Protein AF-A0A378VFS2-F1 (afdb_monomer_lite)

Sequence (78 aa):
MPTYVLPVLKNGQFALFCKGTQPIGYISWAYFDEVAQAHYLQSDRHLRDNSDWNCGDYIWFIQWFAPLGHSHQNACCD

Radius of gyration: 13.36 Å; chains: 1; bounding box: 31×29×32 Å

Foldseek 3Di:
DCQLVVLQVVVVQKDFDDDVPHTQWIWGKAAADPVLVVVVVVHVPLSSDNCSRYPHHDIDTDDTDGPPPCSVVVVPDD

Secondary structure (DSSP, 8-state):
--TTHHHHHHHT-EEEEEETTEEEEEEEEEEE-HHHHHHHHH-GGGGGSSGGGBSSSEEEEEEEE-TTSTHHHHTS--

Organism: Neisseria lactamica (NCBI:txid486)

pLDDT: mean 83.92, std 13.3, range [40.66, 95.75]

Structure (mmCIF, N/CA/C/O backbone):
data_AF-A0A378VFS2-F1
#
_entry.id   AF-A0A378VFS2-F1
#
loop_
_atom_site.group_PDB
_atom_site.id
_atom_site.type_symbol
_atom_site.label_atom_id
_atom_site.label_alt_id
_atom_site.label_comp_id
_atom_site.label_asym_id
_atom_site.label_entity_id
_atom_site.label_seq_id
_atom_site.pdbx_PDB_ins_code
_atom_site.Cartn_x
_atom_site.Cartn_y
_atom_site.Cartn_z
_atom_site.occupancy
_atom_site.B_iso_or_equiv
_atom_site.auth_seq_id
_atom_site.auth_comp_id
_atom_site.auth_asym_id
_atom_site.auth_atom_id
_atom_site.pdbx_PDB_model_num
ATOM 1 N N . MET A 1 1 ? -0.450 14.986 -0.616 1.00 49.28 1 MET A N 1
ATOM 2 C CA . MET A 1 1 ? -0.556 13.744 0.178 1.00 49.28 1 MET A CA 1
ATOM 3 C C . MET A 1 1 ? -1.775 12.830 -0.112 1.00 49.28 1 MET A C 1
ATOM 5 O O . MET A 1 1 ? -1.794 11.779 0.505 1.00 49.28 1 MET A O 1
ATOM 9 N N . PRO A 1 2 ? -2.713 13.063 -1.070 1.00 56.06 2 PRO A N 1
ATOM 10 C CA . PRO A 1 2 ? -3.746 12.055 -1.391 1.00 56.06 2 PRO A CA 1
ATOM 11 C C . PRO A 1 2 ? -3.386 11.069 -2.522 1.00 56.06 2 PRO A C 1
ATOM 13 O O . PRO A 1 2 ? -4.137 10.133 -2.775 1.00 56.06 2 PRO A O 1
ATOM 16 N N . THR A 1 3 ? -2.255 11.250 -3.216 1.00 61.41 3 THR A N 1
ATOM 17 C CA . THR A 1 3 ? -1.970 10.553 -4.490 1.00 61.41 3 THR A CA 1
ATOM 18 C C . THR A 1 3 ? -1.895 9.024 -4.409 1.00 61.41 3 THR A C 1
ATOM 20 O O . THR A 1 3 ? -2.104 8.379 -5.422 1.00 61.41 3 THR A O 1
ATOM 23 N N . TYR A 1 4 ? -1.611 8.452 -3.236 1.00 67.94 4 TYR A N 1
ATOM 24 C CA . TYR A 1 4 ? -1.398 7.006 -3.072 1.00 67.94 4 TYR A CA 1
ATOM 25 C C . TYR A 1 4 ? -2.650 6.243 -2.632 1.00 67.94 4 TYR A C 1
ATOM 27 O O . TYR A 1 4 ? -2.689 5.026 -2.722 1.00 67.94 4 TYR A O 1
ATOM 35 N N . VAL A 1 5 ? -3.682 6.948 -2.159 1.00 72.75 5 VAL A N 1
ATOM 36 C CA . VAL A 1 5 ? -4.894 6.314 -1.617 1.00 72.75 5 VAL A CA 1
ATOM 37 C C . VAL A 1 5 ? -5.881 5.977 -2.734 1.00 72.75 5 VAL A C 1
ATOM 39 O O . VAL A 1 5 ? -6.557 4.957 -2.680 1.00 72.75 5 VAL A O 1
ATOM 42 N N . LEU A 1 6 ? -5.956 6.813 -3.775 1.00 82.25 6 LEU A N 1
ATOM 43 C CA . LEU A 1 6 ? -6.910 6.607 -4.867 1.00 82.25 6 LEU A CA 1
ATOM 44 C C . LEU A 1 6 ? -6.685 5.290 -5.631 1.00 82.25 6 LEU A C 1
ATOM 46 O O . LEU A 1 6 ? -7.681 4.606 -5.857 1.00 82.25 6 LEU A O 1
ATOM 50 N N . PRO A 1 7 ? -5.446 4.902 -5.999 1.00 84.81 7 PRO A N 1
ATOM 51 C CA . PRO A 1 7 ? -5.196 3.608 -6.634 1.00 84.81 7 PRO A CA 1
ATOM 52 C C . PRO A 1 7 ? -5.651 2.417 -5.786 1.00 84.81 7 PRO A C 1
ATOM 54 O O . PRO A 1 7 ? -6.392 1.555 -6.253 1.00 84.81 7 PRO A O 1
ATOM 57 N N . VAL A 1 8 ? -5.287 2.429 -4.499 1.00 86.50 8 VAL A N 1
ATOM 58 C CA . VAL A 1 8 ? -5.639 1.375 -3.539 1.00 86.50 8 VAL A CA 1
ATOM 59 C C . VAL A 1 8 ? -7.149 1.157 -3.489 1.00 86.50 8 VAL A C 1
ATOM 61 O O . VAL A 1 8 ? -7.633 0.029 -3.578 1.00 86.50 8 VAL A O 1
ATOM 64 N N . LEU A 1 9 ? -7.895 2.256 -3.336 1.00 86.38 9 LEU A N 1
ATOM 65 C CA . LEU A 1 9 ? -9.347 2.221 -3.214 1.00 86.38 9 LEU A CA 1
ATOM 66 C C . LEU A 1 9 ? -10.005 1.757 -4.514 1.00 86.38 9 LEU A C 1
ATOM 68 O O . LEU A 1 9 ? -10.965 0.995 -4.464 1.00 86.38 9 LEU A O 1
ATOM 72 N N . LYS A 1 10 ? -9.490 2.196 -5.669 1.00 87.50 10 LYS A N 1
ATOM 73 C CA . LYS A 1 10 ? -10.010 1.807 -6.987 1.00 87.50 10 LYS A CA 1
ATOM 74 C C . LYS A 1 10 ? -9.854 0.317 -7.256 1.00 87.50 10 LYS A C 1
ATOM 76 O O . LYS A 1 10 ? -10.771 -0.288 -7.801 1.00 87.50 10 LYS A O 1
ATOM 81 N N . ASN A 1 11 ? -8.725 -0.261 -6.861 1.00 87.06 11 ASN A N 1
ATOM 82 C CA . ASN A 1 11 ? -8.456 -1.677 -7.084 1.00 87.06 11 ASN A CA 1
ATOM 83 C C . ASN A 1 11 ? -8.984 -2.579 -5.957 1.00 87.06 11 ASN A C 1
ATOM 85 O O . ASN A 1 11 ? -8.935 -3.798 -6.084 1.00 87.06 11 ASN A O 1
ATOM 89 N N . GLY A 1 12 ? -9.471 -2.008 -4.848 1.00 90.94 12 GLY A N 1
ATOM 90 C CA . GLY A 1 12 ? -9.931 -2.778 -3.689 1.00 90.94 12 GLY A CA 1
ATOM 91 C C . GLY A 1 12 ? -8.811 -3.545 -2.975 1.00 90.94 12 GLY A C 1
ATOM 92 O O . GLY A 1 12 ? -9.085 -4.522 -2.287 1.00 90.94 12 GLY A O 1
ATOM 93 N N . GLN A 1 13 ? -7.553 -3.123 -3.128 1.00 93.50 13 GLN A N 1
ATOM 94 C CA . GLN A 1 13 ? -6.382 -3.840 -2.604 1.00 93.50 13 GLN A CA 1
ATOM 95 C C . GLN A 1 13 ? -5.983 -3.347 -1.205 1.00 93.50 13 GLN A C 1
ATOM 97 O O . GLN A 1 13 ? -4.843 -2.945 -0.946 1.00 93.50 13 GLN A O 1
ATOM 102 N N . PHE A 1 14 ? -6.955 -3.331 -0.295 1.00 93.50 14 PHE A N 1
ATOM 103 C CA . PHE A 1 14 ? -6.753 -2.989 1.108 1.00 93.50 14 PHE A CA 1
ATOM 104 C C . PHE A 1 14 ? -7.727 -3.720 2.021 1.00 93.50 14 PHE A C 1
ATOM 106 O O . PHE A 1 14 ? -8.809 -4.131 1.607 1.00 93.50 14 PHE A O 1
ATOM 113 N N . ALA A 1 15 ? -7.367 -3.798 3.298 1.00 92.19 15 ALA A N 1
ATOM 114 C CA . ALA A 1 15 ? -8.289 -4.137 4.365 1.00 92.19 15 ALA A CA 1
ATOM 115 C C . ALA A 1 15 ? -8.179 -3.109 5.494 1.00 92.19 15 ALA A C 1
ATOM 117 O O . ALA A 1 15 ? -7.087 -2.676 5.876 1.00 92.19 15 ALA A O 1
ATOM 118 N N . LEU A 1 16 ? -9.336 -2.708 6.019 1.00 91.12 16 LEU A N 1
ATOM 119 C CA . LEU A 1 16 ? -9.460 -1.855 7.194 1.00 91.12 16 LEU A CA 1
ATOM 120 C C . LEU A 1 16 ? -10.024 -2.696 8.337 1.00 91.12 16 LEU A C 1
ATOM 122 O O . LEU A 1 16 ? -11.130 -3.222 8.244 1.00 91.12 16 LEU A O 1
ATOM 126 N N . PHE A 1 17 ? -9.269 -2.794 9.423 1.00 88.56 17 PHE A N 1
ATOM 127 C CA . PHE A 1 17 ? -9.666 -3.528 10.614 1.00 88.56 17 PHE A CA 1
ATOM 128 C C . PHE A 1 17 ? -10.276 -2.554 11.613 1.00 88.56 17 PHE A C 1
ATOM 130 O O . PHE A 1 17 ? -9.657 -1.544 11.961 1.00 88.56 17 PHE A O 1
ATOM 137 N N . CYS A 1 18 ? -11.475 -2.866 12.100 1.00 87.94 18 CYS A N 1
ATOM 138 C CA . CYS A 1 18 ? -12.222 -2.012 13.017 1.00 87.94 18 CYS A CA 1
ATOM 139 C C . CYS A 1 18 ? -12.622 -2.770 14.285 1.00 87.94 18 CYS A C 1
ATOM 141 O O . CYS A 1 18 ? -13.037 -3.926 14.232 1.00 87.94 18 CYS A O 1
ATOM 143 N N . LYS A 1 19 ? -12.564 -2.087 15.431 1.00 87.12 19 LYS A N 1
ATOM 144 C CA . LYS A 1 19 ? -13.195 -2.520 16.682 1.00 87.12 19 LYS A CA 1
ATOM 145 C C . LYS A 1 19 ? -14.398 -1.618 16.940 1.00 87.12 19 LYS A C 1
ATOM 147 O O . LYS A 1 19 ? -14.251 -0.488 17.403 1.00 87.12 19 LYS A O 1
ATOM 152 N N . GLY A 1 20 ? -15.590 -2.102 16.596 1.00 88.31 20 GLY A N 1
ATOM 153 C CA . GLY A 1 20 ? -16.774 -1.246 16.507 1.00 88.31 20 GLY A CA 1
ATOM 154 C C . GLY A 1 20 ? -16.594 -0.211 15.393 1.00 88.31 20 GLY A C 1
ATOM 155 O O . GLY A 1 20 ? -16.252 -0.569 14.272 1.00 88.31 20 GLY A O 1
ATOM 156 N N . THR A 1 21 ? -16.780 1.071 15.703 1.00 88.94 21 THR A N 1
ATOM 157 C CA . THR A 1 21 ? -16.581 2.177 14.74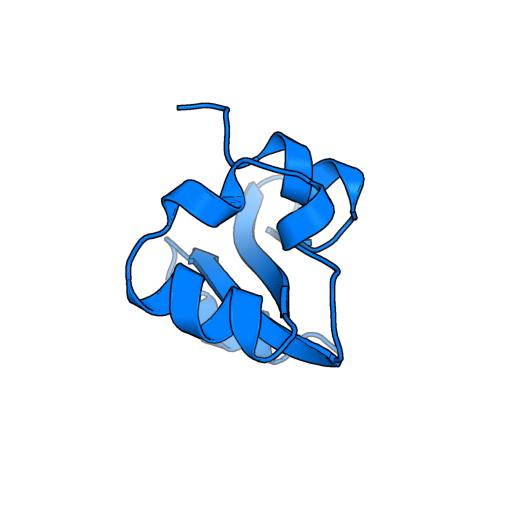7 1.00 88.94 21 THR A CA 1
ATOM 158 C C . THR A 1 21 ? -15.140 2.693 14.693 1.00 88.94 21 THR A C 1
ATOM 160 O O . THR A 1 21 ? -14.840 3.573 13.891 1.00 88.94 21 THR A O 1
ATOM 163 N N . GLN A 1 22 ? -14.249 2.190 15.553 1.00 88.25 22 GLN A N 1
ATOM 164 C CA . GLN A 1 22 ? -12.869 2.658 15.640 1.00 88.25 22 GLN A CA 1
ATOM 165 C C . GLN A 1 22 ? -11.969 1.848 14.693 1.00 88.25 22 GLN A C 1
ATOM 167 O O . GLN A 1 22 ? -11.838 0.638 14.903 1.00 88.25 22 GLN A O 1
ATOM 172 N N . PRO A 1 23 ? -11.293 2.470 13.707 1.00 88.38 23 PRO A N 1
ATOM 173 C CA . PRO A 1 23 ? -10.245 1.797 12.950 1.00 88.38 23 PRO A CA 1
ATOM 174 C C . PRO A 1 23 ? -9.063 1.490 13.874 1.00 88.38 23 PRO A C 1
ATOM 176 O O . PRO A 1 23 ? -8.563 2.367 14.586 1.00 88.38 23 PRO A O 1
ATOM 179 N N . ILE A 1 24 ? -8.641 0.230 13.873 1.00 90.00 24 ILE A N 1
ATOM 180 C CA . ILE A 1 24 ? -7.547 -0.307 14.693 1.00 90.00 24 ILE A CA 1
ATOM 181 C C . ILE A 1 24 ? -6.356 -0.770 13.851 1.00 90.00 24 ILE A C 1
ATOM 183 O O . ILE A 1 24 ? -5.252 -0.916 14.380 1.00 90.00 24 ILE A O 1
ATOM 187 N N . GLY A 1 25 ? -6.561 -0.964 12.550 1.00 90.56 25 GLY A N 1
ATOM 188 C CA . GLY A 1 25 ? -5.514 -1.367 11.630 1.00 90.56 25 GLY A CA 1
ATOM 189 C C . GLY A 1 25 ? -5.884 -1.120 10.176 1.00 90.56 25 GLY A C 1
ATOM 190 O O . GLY A 1 25 ? -7.058 -1.043 9.824 1.00 90.56 25 GLY A O 1
ATOM 191 N N . TYR A 1 26 ? -4.868 -1.011 9.336 1.00 90.50 26 TYR A N 1
ATOM 192 C CA . TYR A 1 26 ? -4.985 -0.885 7.893 1.00 90.50 26 TYR A CA 1
ATOM 193 C C . TYR A 1 26 ? -3.832 -1.636 7.236 1.00 90.50 26 TYR A C 1
ATOM 195 O O . TYR A 1 26 ? -2.678 -1.510 7.656 1.00 90.50 26 TYR A O 1
ATOM 203 N N . ILE A 1 27 ? -4.151 -2.390 6.195 1.00 93.31 27 ILE A N 1
ATOM 204 C CA . ILE A 1 27 ? -3.170 -3.022 5.324 1.00 93.31 27 ILE A CA 1
ATOM 205 C C . ILE A 1 27 ? -3.540 -2.734 3.876 1.00 93.31 27 ILE A C 1
ATOM 207 O O . ILE A 1 27 ? -4.718 -2.730 3.525 1.00 93.31 27 ILE A O 1
ATOM 211 N N . SER A 1 28 ? -2.541 -2.513 3.031 1.00 93.12 28 SER A N 1
ATOM 212 C CA . SER A 1 28 ? -2.725 -2.497 1.582 1.00 93.12 28 SER A CA 1
ATOM 213 C C . SER A 1 28 ? -1.650 -3.311 0.900 1.00 93.12 28 SER A C 1
ATOM 215 O O . SER A 1 28 ? -0.501 -3.352 1.355 1.00 93.12 28 SER A O 1
ATOM 217 N N . TRP A 1 29 ? -2.019 -3.914 -0.218 1.00 94.62 29 TRP A N 1
ATOM 218 C CA . TRP A 1 29 ? -1.117 -4.713 -1.028 1.00 94.62 29 TRP A CA 1
ATOM 219 C C . TRP A 1 29 ? -1.187 -4.299 -2.493 1.00 94.62 29 TRP A C 1
ATOM 221 O O . TRP A 1 29 ? -2.123 -3.631 -2.922 1.00 94.62 29 TRP A O 1
ATOM 231 N N . ALA A 1 30 ? -0.174 -4.690 -3.248 1.00 94.50 30 ALA A N 1
ATOM 232 C CA . ALA A 1 30 ? -0.150 -4.609 -4.697 1.00 94.50 30 ALA A CA 1
ATOM 233 C C . ALA A 1 30 ? 0.210 -5.983 -5.267 1.00 94.50 30 ALA A C 1
ATOM 235 O O . ALA A 1 30 ? 0.861 -6.784 -4.592 1.00 94.50 30 ALA A O 1
ATOM 236 N N . TYR A 1 31 ? -0.213 -6.239 -6.500 1.00 95.25 31 TYR A N 1
ATOM 237 C CA . TYR A 1 31 ? 0.263 -7.354 -7.304 1.00 95.25 31 TYR A CA 1
ATOM 238 C C . TYR A 1 31 ? 1.218 -6.804 -8.357 1.00 95.25 31 TYR A C 1
ATOM 240 O O . TYR A 1 31 ? 0.794 -6.122 -9.292 1.00 95.25 31 TYR A O 1
ATOM 248 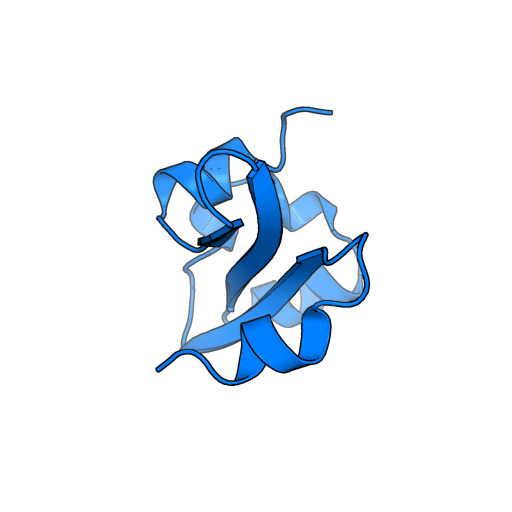N N . PHE A 1 32 ? 2.506 -7.064 -8.176 1.00 95.12 32 PHE A N 1
ATOM 249 C CA . PHE A 1 32 ? 3.557 -6.600 -9.070 1.00 95.12 32 PHE A CA 1
ATOM 250 C C . PHE A 1 32 ? 3.975 -7.681 -10.061 1.00 95.12 32 PHE A C 1
ATOM 252 O O . PHE A 1 32 ? 3.926 -8.877 -9.768 1.00 95.12 32 PHE A O 1
ATOM 259 N N . ASP A 1 33 ? 4.432 -7.235 -11.225 1.00 95.06 33 ASP A N 1
ATOM 260 C CA . ASP A 1 33 ? 5.335 -7.989 -12.087 1.00 95.06 33 ASP A CA 1
ATOM 261 C C . ASP A 1 33 ? 6.806 -7.692 -11.717 1.00 95.06 33 ASP A C 1
ATOM 263 O O . ASP A 1 33 ? 7.105 -6.879 -10.836 1.00 95.06 33 ASP A O 1
ATOM 267 N N . GLU A 1 34 ? 7.756 -8.342 -12.393 1.00 95.00 34 GLU A N 1
ATOM 268 C CA . GLU A 1 34 ? 9.189 -8.166 -12.111 1.00 95.00 34 GLU A CA 1
ATOM 269 C C . GLU A 1 34 ? 9.670 -6.713 -12.298 1.00 95.00 34 GLU A C 1
ATOM 271 O O . GLU A 1 34 ? 10.559 -6.242 -11.580 1.00 95.00 34 GLU A O 1
ATOM 276 N N . VAL A 1 35 ? 9.073 -5.981 -13.244 1.00 93.44 35 VAL A N 1
ATOM 277 C CA . VAL A 1 35 ? 9.438 -4.594 -13.558 1.00 93.44 35 VAL A CA 1
ATOM 278 C C . VAL A 1 35 ? 8.961 -3.658 -12.450 1.00 93.44 35 VAL A C 1
ATOM 280 O O . VAL A 1 35 ? 9.748 -2.863 -11.927 1.00 93.44 35 VAL A O 1
ATOM 283 N N . ALA A 1 36 ? 7.702 -3.785 -12.0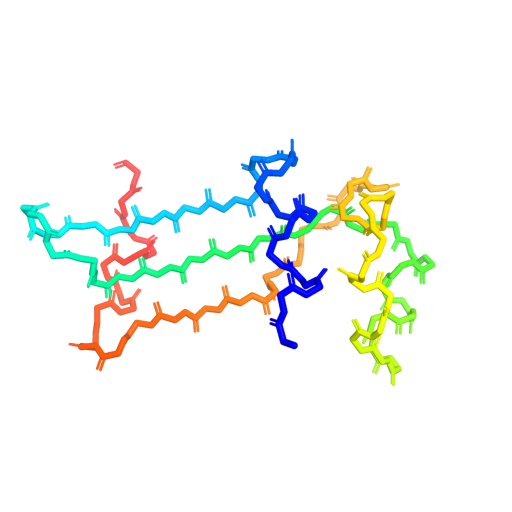37 1.00 92.88 36 ALA A N 1
ATOM 284 C CA . ALA A 1 36 ? 7.109 -3.008 -10.959 1.00 92.88 36 ALA A CA 1
ATOM 285 C C . ALA A 1 36 ? 7.822 -3.263 -9.626 1.00 92.88 36 ALA A C 1
ATOM 287 O O . ALA A 1 36 ? 8.067 -2.315 -8.878 1.00 92.88 36 ALA A O 1
ATOM 288 N N . GLN A 1 37 ? 8.263 -4.499 -9.362 1.00 93.25 37 GLN A N 1
ATOM 289 C CA . GLN A 1 37 ? 9.116 -4.813 -8.211 1.00 93.25 37 GLN A CA 1
ATOM 290 C C . GLN A 1 37 ? 10.419 -4.012 -8.214 1.00 93.25 37 GLN A C 1
ATOM 292 O O . GLN A 1 37 ? 10.766 -3.373 -7.216 1.00 93.25 37 GLN A O 1
ATOM 297 N N . ALA A 1 38 ? 11.148 -4.035 -9.333 1.00 93.56 38 ALA A N 1
ATOM 298 C CA . ALA A 1 38 ? 12.422 -3.337 -9.458 1.00 93.56 38 ALA A CA 1
ATOM 299 C C . ALA A 1 38 ? 12.256 -1.815 -9.332 1.00 93.56 38 ALA A C 1
ATOM 301 O O . ALA A 1 38 ? 13.084 -1.155 -8.700 1.00 93.56 38 ALA A O 1
ATOM 302 N N . HIS A 1 39 ? 11.183 -1.257 -9.898 1.00 91.94 39 HIS A N 1
ATOM 303 C CA . HIS A 1 39 ? 10.854 0.161 -9.770 1.00 91.94 39 HIS A CA 1
ATOM 304 C C . HIS A 1 39 ? 10.481 0.542 -8.339 1.00 91.94 39 HIS A C 1
ATOM 306 O O . HIS A 1 39 ? 10.982 1.544 -7.827 1.00 91.94 39 HIS A O 1
ATOM 312 N N . TYR A 1 40 ? 9.650 -0.263 -7.675 1.00 91.25 40 TYR A N 1
ATOM 313 C CA . TYR A 1 40 ? 9.205 0.008 -6.312 1.00 91.25 40 TYR A CA 1
ATOM 314 C C . TYR A 1 40 ? 10.372 0.044 -5.318 1.00 91.25 40 TYR A C 1
ATOM 316 O O . TYR A 1 40 ? 10.438 0.939 -4.476 1.00 91.25 40 TYR A O 1
ATOM 324 N N . LEU A 1 41 ? 11.343 -0.864 -5.467 1.00 91.94 41 LEU A N 1
ATOM 325 C CA . LEU A 1 41 ? 12.566 -0.880 -4.654 1.00 91.94 41 LEU A CA 1
ATOM 326 C C . LEU A 1 41 ? 13.432 0.379 -4.827 1.00 91.94 41 LEU A C 1
ATOM 328 O O . LEU A 1 41 ? 14.192 0.725 -3.925 1.00 91.94 41 LEU A O 1
ATOM 332 N N . GLN A 1 42 ? 13.331 1.064 -5.968 1.00 93.19 42 GLN A N 1
ATOM 333 C CA . GLN A 1 42 ? 14.055 2.311 -6.227 1.00 93.19 42 GLN A CA 1
ATOM 334 C C . GLN A 1 42 ? 13.285 3.538 -5.729 1.00 93.19 42 GLN A C 1
ATOM 336 O O . GLN A 1 42 ? 13.888 4.498 -5.246 1.00 93.19 42 GLN A O 1
ATOM 341 N N . SER A 1 43 ? 11.958 3.543 -5.873 1.00 89.25 43 SER A N 1
ATOM 342 C CA . SER A 1 43 ? 11.100 4.637 -5.430 1.00 89.25 43 SER A CA 1
ATOM 343 C C . SER A 1 43 ? 9.641 4.209 -5.297 1.00 89.25 43 SER A C 1
ATOM 345 O O . SER A 1 43 ? 9.072 3.558 -6.169 1.00 89.25 43 SER A O 1
ATOM 347 N N . ASP A 1 44 ? 8.977 4.734 -4.270 1.00 82.81 44 ASP A N 1
ATOM 348 C CA . ASP A 1 44 ? 7.532 4.603 -4.085 1.00 82.81 44 ASP A CA 1
ATOM 349 C C . ASP A 1 44 ? 6.698 5.417 -5.093 1.00 82.81 44 ASP A C 1
ATOM 351 O O . ASP A 1 44 ? 5.480 5.265 -5.147 1.00 82.81 44 ASP A O 1
ATOM 355 N N . ARG A 1 45 ? 7.314 6.287 -5.910 1.00 84.31 45 ARG A N 1
ATOM 356 C CA . ARG A 1 45 ? 6.603 7.189 -6.833 1.00 84.31 45 ARG A CA 1
ATOM 357 C C . ARG A 1 45 ? 5.759 6.423 -7.857 1.00 84.31 45 ARG A C 1
ATOM 359 O O . ARG A 1 45 ? 4.756 6.969 -8.311 1.00 84.31 45 ARG A O 1
ATOM 366 N N . HIS A 1 46 ? 6.144 5.187 -8.170 1.00 82.75 46 HIS A N 1
ATOM 367 C CA . HIS A 1 46 ? 5.414 4.286 -9.063 1.00 82.75 46 HIS A CA 1
ATOM 368 C C . HIS A 1 46 ? 4.006 3.962 -8.535 1.00 82.75 46 HIS A C 1
ATOM 370 O O . HIS A 1 46 ? 3.056 3.886 -9.293 1.00 82.75 46 HIS A O 1
ATOM 376 N N . LEU A 1 47 ? 3.803 3.953 -7.215 1.00 85.06 47 LEU A N 1
ATOM 377 C CA . LEU A 1 47 ? 2.496 3.686 -6.601 1.00 85.06 47 LEU A CA 1
ATOM 378 C C . LEU A 1 47 ? 1.443 4.790 -6.811 1.00 85.06 47 LEU A C 1
ATOM 380 O O . LEU A 1 47 ? 0.364 4.735 -6.221 1.00 85.06 47 LEU A O 1
ATOM 384 N N . ARG A 1 48 ? 1.749 5.843 -7.572 1.00 83.44 48 ARG A N 1
ATOM 385 C CA . ARG A 1 48 ? 0.808 6.940 -7.843 1.00 83.44 48 ARG A CA 1
ATOM 386 C C . ARG A 1 48 ? -0.123 6.629 -9.009 1.00 83.44 48 ARG A C 1
ATOM 388 O O . ARG A 1 48 ? -1.198 7.226 -9.059 1.00 83.44 48 ARG A O 1
ATOM 395 N N . ASP A 1 49 ? 0.284 5.751 -9.923 1.00 83.94 49 ASP A N 1
ATOM 396 C CA . ASP A 1 49 ? -0.573 5.294 -11.014 1.00 83.94 49 ASP A CA 1
ATOM 397 C C . ASP A 1 49 ? -1.372 4.065 -10.578 1.00 83.94 49 ASP A C 1
ATOM 399 O O . ASP A 1 49 ? -0.898 3.229 -9.818 1.00 83.94 49 ASP A O 1
ATOM 403 N N . ASN A 1 50 ? -2.606 3.956 -11.056 1.00 80.88 50 ASN A N 1
ATOM 404 C CA . ASN A 1 50 ? -3.475 2.821 -10.791 1.00 80.88 50 ASN A CA 1
ATOM 405 C C . ASN A 1 50 ? -3.016 1.545 -11.500 1.00 80.88 50 ASN A C 1
ATOM 407 O O . ASN A 1 50 ? -3.263 0.456 -10.981 1.00 80.88 50 ASN A O 1
ATOM 411 N N . SER A 1 51 ? -2.393 1.670 -12.677 1.00 85.62 51 SER A N 1
ATOM 412 C CA . SER A 1 51 ? -1.895 0.524 -13.450 1.00 85.62 51 SER A CA 1
ATOM 413 C C . SER A 1 51 ? -0.848 -0.281 -12.693 1.00 85.62 51 SER A C 1
ATOM 415 O O . SER A 1 51 ? -0.779 -1.495 -12.842 1.00 85.62 51 SER A O 1
ATOM 417 N N . ASP A 1 52 ? -0.077 0.393 -11.845 1.00 86.75 52 ASP A N 1
ATOM 418 C CA . ASP A 1 52 ? 1.125 -0.170 -11.233 1.00 86.75 52 ASP A CA 1
ATOM 419 C C . ASP A 1 52 ? 0.809 -1.024 -9.994 1.00 86.75 52 ASP A C 1
ATOM 421 O O . ASP A 1 52 ? 1.680 -1.690 -9.448 1.00 86.75 52 ASP A O 1
ATOM 425 N N . TRP A 1 53 ? -0.445 -1.019 -9.533 1.00 91.31 53 TRP A N 1
ATOM 426 C CA . TRP A 1 53 ? -0.887 -1.748 -8.340 1.00 91.31 53 TRP A CA 1
ATOM 427 C C . TRP A 1 53 ? -1.353 -3.179 -8.622 1.00 91.31 53 TRP A C 1
ATOM 429 O O . TRP A 1 53 ? -1.431 -3.988 -7.696 1.00 91.31 53 TRP A O 1
ATOM 439 N N . ASN A 1 54 ? -1.712 -3.491 -9.867 1.00 92.81 54 ASN A N 1
ATOM 440 C CA . ASN A 1 54 ? -2.277 -4.785 -10.247 1.00 92.81 54 ASN A CA 1
ATOM 441 C C . ASN A 1 54 ? -1.786 -5.205 -11.639 1.00 92.81 54 ASN A C 1
ATOM 443 O O . ASN A 1 54 ? -2.568 -5.288 -12.586 1.0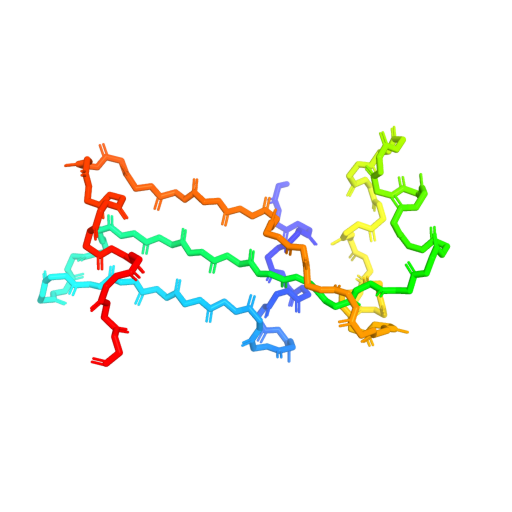0 92.81 54 ASN A O 1
ATOM 447 N N . CYS A 1 55 ? -0.473 -5.388 -11.765 1.00 92.94 55 CYS A N 1
ATOM 448 C CA . CYS A 1 55 ? 0.208 -5.663 -13.031 1.00 92.94 55 CYS A CA 1
ATOM 449 C C . CYS A 1 55 ? 0.849 -7.057 -13.120 1.00 92.94 55 CYS A C 1
ATOM 451 O O . CYS A 1 55 ? 1.336 -7.415 -14.188 1.00 92.94 55 CYS A O 1
ATOM 453 N N . GLY A 1 56 ? 0.829 -7.861 -12.053 1.00 94.75 56 GLY A N 1
ATOM 454 C CA . GLY A 1 56 ? 1.412 -9.206 -12.073 1.00 94.75 56 GLY A CA 1
ATOM 455 C C . GLY A 1 56 ? 0.851 -10.133 -11.001 1.00 94.75 56 GLY A C 1
ATOM 456 O O . GLY A 1 56 ? -0.294 -9.977 -10.591 1.00 94.75 56 GLY A O 1
ATOM 457 N N . ASP A 1 57 ? 1.665 -11.091 -10.552 1.00 95.75 57 ASP A N 1
AT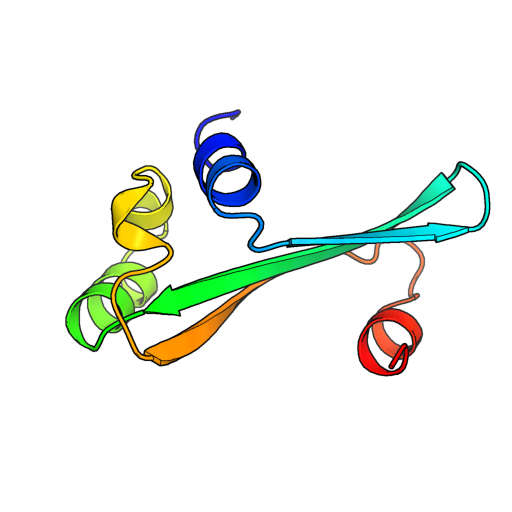OM 458 C CA . ASP A 1 57 ? 1.254 -12.157 -9.623 1.00 95.75 57 ASP A CA 1
ATOM 459 C C . ASP A 1 57 ? 1.949 -12.075 -8.249 1.00 95.75 57 ASP A C 1
ATOM 461 O O . ASP A 1 57 ? 1.570 -12.776 -7.306 1.00 95.75 57 ASP A O 1
ATOM 465 N N . TYR A 1 58 ? 2.965 -11.220 -8.092 1.00 95.38 58 TYR A N 1
ATOM 466 C CA . TYR A 1 58 ? 3.726 -11.120 -6.848 1.00 95.38 58 TYR A CA 1
ATOM 467 C C . TYR A 1 58 ? 3.052 -10.170 -5.861 1.00 95.38 58 TYR A C 1
ATOM 469 O O . TYR A 1 58 ? 2.946 -8.972 -6.113 1.00 95.38 58 TYR A O 1
ATOM 477 N N . ILE A 1 59 ? 2.647 -10.686 -4.699 1.00 95.12 59 ILE A N 1
ATOM 478 C CA . ILE A 1 59 ? 2.041 -9.870 -3.640 1.00 95.12 59 ILE A CA 1
ATOM 479 C C . ILE A 1 59 ? 3.115 -9.081 -2.893 1.00 95.12 59 ILE A C 1
ATOM 481 O O . ILE A 1 59 ? 4.041 -9.658 -2.322 1.00 95.12 59 ILE A O 1
ATOM 485 N N . TRP A 1 60 ? 2.933 -7.765 -2.825 1.00 94.44 60 TRP A N 1
ATOM 486 C CA . TRP A 1 60 ? 3.744 -6.858 -2.020 1.00 94.44 60 TRP A CA 1
ATOM 487 C C . TRP A 1 60 ? 2.880 -6.123 -1.007 1.00 94.44 60 TRP A C 1
ATOM 489 O O . TRP A 1 60 ? 1.909 -5.466 -1.375 1.00 94.44 60 TRP A O 1
ATOM 499 N N . PHE A 1 61 ? 3.251 -6.187 0.273 1.00 92.38 61 PHE A N 1
ATOM 500 C CA . PHE A 1 61 ? 2.630 -5.355 1.301 1.00 92.38 61 PHE A CA 1
ATOM 501 C C . PHE A 1 61 ? 3.196 -3.941 1.226 1.00 92.38 61 PHE A C 1
ATOM 503 O O . PHE A 1 61 ? 4.382 -3.721 1.460 1.00 92.38 61 PHE A O 1
ATOM 510 N N . ILE A 1 62 ? 2.334 -2.982 0.900 1.00 91.69 62 ILE A N 1
ATOM 511 C CA . ILE A 1 62 ? 2.731 -1.596 0.647 1.00 91.69 62 ILE A CA 1
ATOM 512 C C . ILE A 1 62 ? 2.620 -0.752 1.909 1.00 91.69 62 ILE A C 1
ATOM 514 O O . ILE A 1 62 ? 3.478 0.085 2.178 1.00 91.69 62 ILE A O 1
ATOM 518 N N . GLN A 1 63 ? 1.555 -0.952 2.682 1.00 88.31 63 GLN A N 1
ATOM 519 C CA . GLN A 1 63 ? 1.345 -0.271 3.953 1.00 88.31 63 GLN A CA 1
ATOM 520 C C . GLN A 1 63 ? 0.856 -1.279 4.978 1.00 88.31 63 GLN A C 1
ATOM 522 O O . GLN A 1 63 ? -0.062 -2.051 4.712 1.00 88.31 63 GLN A O 1
ATOM 527 N N . TRP A 1 64 ? 1.451 -1.213 6.163 1.00 88.75 64 TRP A N 1
ATOM 528 C CA . TRP A 1 64 ? 0.996 -1.912 7.352 1.00 88.75 64 TRP A CA 1
ATOM 529 C C . TRP A 1 64 ? 0.917 -0.901 8.483 1.00 88.75 64 TRP A C 1
ATOM 531 O O . TRP A 1 64 ? 1.934 -0.392 8.956 1.00 88.75 64 TRP A O 1
ATOM 541 N N . PHE A 1 65 ? -0.293 -0.599 8.926 1.00 84.19 65 PHE A N 1
ATOM 542 C CA . PHE A 1 65 ? -0.536 0.387 9.963 1.00 84.19 65 PHE A CA 1
ATOM 543 C C . PHE A 1 65 ? -1.383 -0.232 11.071 1.00 84.19 65 PHE A C 1
ATOM 545 O O . PHE A 1 65 ? -2.508 -0.660 10.837 1.00 84.19 65 PHE A O 1
ATOM 552 N N . ALA A 1 66 ? -0.840 -0.287 12.286 1.00 86.56 66 ALA A N 1
ATOM 553 C CA . ALA A 1 66 ? -1.516 -0.827 13.467 1.00 86.56 66 ALA A CA 1
ATOM 554 C C . ALA A 1 66 ? -1.095 -0.026 14.715 1.00 86.56 66 ALA A C 1
ATOM 556 O O . ALA A 1 66 ? -0.306 -0.504 15.533 1.00 86.56 66 ALA A O 1
ATOM 557 N N . PRO A 1 67 ? -1.579 1.218 14.865 1.00 77.06 67 PRO A N 1
ATOM 558 C CA . PRO A 1 67 ? -1.045 2.184 15.830 1.00 77.06 67 PRO A CA 1
ATOM 559 C C . PRO A 1 67 ? -1.250 1.778 17.295 1.00 77.06 67 PRO A C 1
ATOM 561 O O . PRO A 1 67 ? -0.558 2.277 18.173 1.00 77.06 67 PRO A O 1
ATOM 564 N N . LEU A 1 68 ? -2.191 0.871 17.562 1.00 78.88 68 LEU A N 1
ATOM 565 C CA . LEU A 1 68 ? -2.541 0.404 18.906 1.00 78.88 68 LEU A CA 1
ATOM 566 C C . LEU A 1 68 ? -1.940 -0.978 19.235 1.00 78.88 68 LEU A C 1
ATOM 568 O O . LEU A 1 68 ? -2.356 -1.618 20.195 1.00 78.88 68 LEU A O 1
ATOM 572 N N . GLY A 1 69 ? -0.978 -1.464 18.440 1.00 74.31 69 GLY A N 1
ATOM 573 C CA . GLY A 1 69 ? -0.289 -2.738 18.691 1.00 74.31 69 GLY A CA 1
ATOM 574 C C . GLY A 1 69 ? -1.047 -3.988 18.227 1.00 74.31 69 GLY A C 1
ATOM 575 O O . GLY A 1 69 ? -0.648 -5.105 18.542 1.00 74.31 69 GLY A O 1
ATOM 576 N N . HIS A 1 70 ? -2.109 -3.827 17.436 1.00 72.19 70 HIS A N 1
ATOM 577 C CA . HIS A 1 70 ? -2.952 -4.927 16.947 1.00 72.19 70 HIS A CA 1
ATOM 578 C C . HIS A 1 70 ? -2.384 -5.683 15.730 1.00 72.19 70 HIS A C 1
ATOM 580 O O . HIS A 1 70 ? -3.110 -6.442 15.093 1.00 72.19 70 HIS A O 1
ATOM 586 N N . SER A 1 71 ? -1.093 -5.535 15.405 1.00 71.81 71 SER A N 1
ATOM 587 C CA . SER A 1 71 ? -0.476 -6.216 14.252 1.00 71.81 71 SER A CA 1
ATOM 588 C C . SER A 1 71 ? -0.705 -7.734 14.266 1.00 71.81 71 SER A C 1
ATOM 590 O O . SER A 1 71 ? -1.041 -8.309 13.239 1.00 71.81 71 SER A O 1
ATOM 592 N N . HIS A 1 72 ? -0.613 -8.388 15.427 1.00 70.50 72 HIS A N 1
ATOM 593 C CA . HIS A 1 72 ? -0.867 -9.832 15.527 1.00 70.50 72 HIS A CA 1
ATOM 594 C C . HIS A 1 72 ? -2.327 -10.224 15.251 1.00 70.50 72 HIS A C 1
ATOM 596 O O . HIS A 1 72 ? -2.577 -11.334 14.801 1.00 70.50 72 HIS A O 1
ATOM 602 N N . GLN A 1 73 ? -3.292 -9.334 15.502 1.00 61.44 73 GLN A N 1
ATOM 603 C CA . GLN A 1 73 ? -4.706 -9.592 15.213 1.00 61.44 73 GLN A CA 1
ATOM 604 C C . GLN A 1 73 ? -5.025 -9.375 13.732 1.00 61.44 73 GLN A C 1
ATOM 606 O O . GLN A 1 73 ? -5.798 -10.139 13.169 1.00 61.44 73 GLN A O 1
ATOM 611 N N . ASN A 1 74 ? -4.366 -8.414 13.079 1.00 53.34 74 ASN A N 1
ATOM 612 C CA . ASN A 1 74 ? -4.522 -8.178 11.640 1.00 53.34 74 ASN A CA 1
ATOM 613 C C . ASN A 1 74 ? -4.022 -9.358 10.780 1.00 53.34 74 ASN A C 1
ATOM 615 O O . ASN A 1 74 ? -4.460 -9.498 9.645 1.00 53.34 74 ASN A O 1
ATOM 619 N N . ALA A 1 75 ? -3.110 -10.186 11.305 1.00 57.44 75 ALA A N 1
ATOM 620 C CA . ALA A 1 75 ? -2.546 -11.345 10.607 1.00 57.44 75 ALA A CA 1
ATOM 621 C C . ALA A 1 75 ? -3.360 -12.645 10.767 1.00 57.44 75 ALA A C 1
ATOM 623 O O . ALA A 1 75 ? -3.085 -13.609 10.062 1.00 57.44 75 ALA A O 1
ATOM 624 N N . CYS A 1 76 ? -4.307 -12.693 11.712 1.00 48.78 76 CYS A N 1
ATOM 625 C CA . CYS A 1 76 ? -4.984 -13.931 12.124 1.00 48.78 76 CYS A CA 1
ATOM 626 C C . CYS A 1 76 ? -6.505 -13.916 11.907 1.00 48.78 76 CYS A C 1
ATOM 628 O O . CYS A 1 76 ? -7.178 -14.851 12.335 1.00 48.78 76 CYS A O 1
ATOM 630 N N . CYS A 1 77 ? -7.064 -12.864 11.306 1.00 40.66 77 CYS A N 1
ATOM 631 C CA . CYS A 1 77 ? -8.476 -12.837 10.936 1.00 40.66 77 CYS A CA 1
ATOM 632 C C . CYS A 1 77 ? -8.655 -13.400 9.519 1.00 40.66 77 CYS A C 1
ATOM 634 O O . CYS A 1 77 ? -8.778 -12.624 8.574 1.00 40.66 77 CYS A O 1
ATOM 636 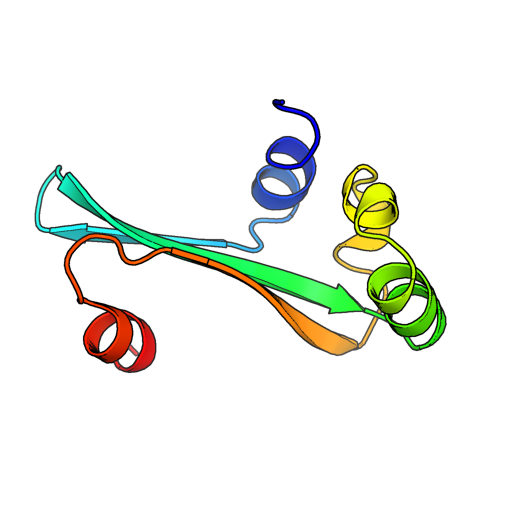N N . ASP A 1 78 ? -8.654 -14.732 9.427 1.00 41.28 78 ASP A N 1
ATOM 637 C CA . ASP A 1 78 ? -9.418 -15.491 8.426 1.00 41.28 78 ASP A CA 1
ATOM 638 C C . ASP A 1 78 ? -10.802 -15.832 9.008 1.00 41.28 78 ASP A C 1
ATOM 640 O O . ASP A 1 78 ? -10.857 -16.252 10.193 1.00 41.28 78 ASP A O 1
#

InterPro domains:
  IPR003996 RTX toxin-activating protein C, bacteria [PF02794] (3-73)